Protein AF-A0A2B7WKV8-F1 (afdb_monomer)

Solvent-accessible surface area (ba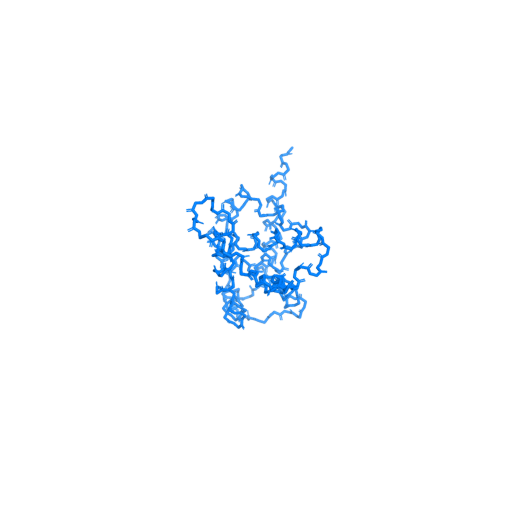ckbone atoms only — not comparable to full-atom values): 9496 Å² total; per-residue (Å²): 132,61,72,68,58,60,44,43,53,53,46,50,56,41,45,56,56,51,53,71,72,32,46,70,88,46,58,82,72,54,70,70,45,52,49,39,35,48,61,48,48,58,53,63,68,57,47,70,72,64,45,65,76,43,57,70,68,60,40,55,54,48,50,50,51,42,54,46,50,41,50,38,32,75,76,60,30,62,59,56,34,50,46,43,42,58,51,48,55,78,94,48,40,67,70,54,53,34,69,78,40,41,57,51,49,45,54,52,53,75,73,48,89,78,46,55,9,46,56,48,34,37,50,54,53,39,60,79,65,45,42,67,62,50,48,51,51,50,55,50,55,53,52,69,75,68,50,98,76,73,87,68,85,84,74,83,88,71,84,84,81,80,130

pLDDT: mean 82.11, std 16.83, range [32.16, 96.19]

Radius of gyration: 19.15 Å; Cα contacts (8 Å, |Δi|>4): 107; chains: 1; bounding box: 60×40×49 Å

Secondary structure (DSSP, 8-state):
--HHHHHHHHHHHHHHHHHTT--TT--PPPHHHHHHHHHHHHHHT--HHHHHTS-HHHHHHHHHHHHHHHHHHHHH-HHHHHHHHHHS-HHHHHHHT-HHHHHHHHHHHHHSPPPHHHHHHHHHHHHHTTHHHHHHHHHHHHHHHH-TT--------------

Mean predicted aligned error: 9.11 Å

Organism: NCBI:txid1447875

Structure (mmCIF, N/CA/C/O backbone):
data_AF-A0A2B7WKV8-F1
#
_entry.id   AF-A0A2B7WKV8-F1
#
loop_
_atom_site.group_PDB
_atom_site.id
_atom_site.type_symbol
_atom_site.label_atom_id
_atom_site.label_alt_id
_atom_site.label_comp_id
_atom_site.label_asym_id
_atom_site.label_entity_id
_atom_site.label_seq_id
_atom_site.pdbx_PDB_ins_code
_atom_site.Cartn_x
_atom_site.Cartn_y
_atom_site.Cartn_z
_atom_site.occupancy
_atom_site.B_iso_or_equiv
_atom_site.auth_seq_id
_atom_site.auth_comp_id
_atom_site.auth_asym_id
_atom_site.auth_atom_id
_atom_site.pdbx_PDB_model_num
ATOM 1 N N . MET A 1 1 ? -10.921 24.954 -8.092 1.00 50.16 1 MET A N 1
ATOM 2 C CA . MET A 1 1 ? -10.424 24.071 -7.011 1.00 50.16 1 MET A CA 1
ATOM 3 C C . MET A 1 1 ? -9.111 23.448 -7.470 1.00 50.16 1 MET A C 1
ATOM 5 O O . MET A 1 1 ? -8.975 23.159 -8.652 1.00 50.16 1 MET A O 1
ATOM 9 N N . SER A 1 2 ? -8.097 23.370 -6.603 1.00 68.31 2 SER A N 1
ATOM 10 C CA . SER A 1 2 ? -6.782 22.825 -6.983 1.00 68.31 2 SER A CA 1
ATOM 11 C C . SER A 1 2 ? -6.872 21.302 -7.098 1.00 68.31 2 SER A C 1
ATOM 13 O O . SER A 1 2 ? -7.322 20.669 -6.147 1.00 68.31 2 SER A O 1
ATOM 15 N N . LYS A 1 3 ? -6.398 20.711 -8.208 1.00 74.44 3 LYS A N 1
ATOM 16 C CA . LYS A 1 3 ? -6.395 19.248 -8.463 1.00 74.44 3 LYS A CA 1
ATOM 17 C C . LYS A 1 3 ? -5.865 18.414 -7.284 1.00 74.44 3 LYS A C 1
ATOM 19 O O . LYS A 1 3 ? -6.284 17.275 -7.080 1.00 74.44 3 LYS A O 1
ATOM 24 N N . ASN A 1 4 ? -4.958 18.983 -6.488 1.00 78.94 4 ASN A N 1
ATOM 25 C CA . ASN A 1 4 ? -4.374 18.322 -5.319 1.00 78.94 4 ASN A CA 1
ATOM 26 C C . ASN A 1 4 ? -5.351 18.236 -4.137 1.00 78.94 4 ASN A C 1
ATOM 28 O O . ASN A 1 4 ? -5.260 17.305 -3.345 1.00 78.94 4 ASN A O 1
ATOM 32 N N . SER A 1 5 ? -6.279 19.189 -4.015 1.00 85.12 5 SER A N 1
ATOM 33 C CA . SER A 1 5 ? -7.339 19.169 -3.001 1.00 85.12 5 SER A CA 1
ATOM 34 C C . SER A 1 5 ? -8.342 18.058 -3.286 1.00 85.12 5 SER A C 1
ATOM 36 O O . SER A 1 5 ? -8.664 17.285 -2.391 1.00 85.12 5 SER A O 1
ATOM 38 N N . ASP A 1 6 ? -8.764 17.937 -4.546 1.00 90.19 6 ASP A N 1
ATOM 39 C CA . ASP A 1 6 ? -9.724 16.914 -4.972 1.00 90.19 6 ASP A CA 1
ATOM 40 C C . ASP A 1 6 ? -9.113 15.512 -4.844 1.00 90.19 6 ASP A C 1
ATOM 42 O O . ASP A 1 6 ? -9.759 14.572 -4.384 1.00 90.19 6 ASP A O 1
ATOM 46 N N . THR A 1 7 ? -7.825 15.378 -5.187 1.00 91.69 7 THR A N 1
ATOM 47 C CA . THR A 1 7 ? -7.093 14.114 -5.027 1.00 91.69 7 THR A CA 1
ATOM 48 C C . THR A 1 7 ? -6.939 13.741 -3.559 1.00 91.69 7 THR A C 1
ATOM 50 O O . THR A 1 7 ? -7.177 12.584 -3.228 1.00 91.69 7 THR A O 1
ATOM 53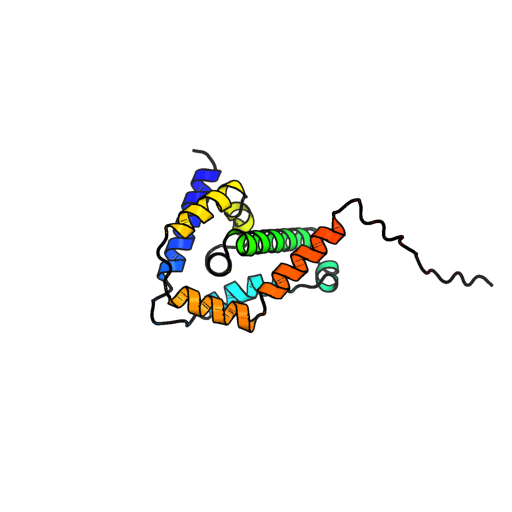 N N . TYR A 1 8 ? -6.579 14.699 -2.694 1.00 93.50 8 TYR A N 1
ATOM 54 C CA . TYR A 1 8 ? -6.473 14.486 -1.248 1.00 93.50 8 TYR A CA 1
ATOM 55 C C . TYR A 1 8 ? -7.805 14.026 -0.645 1.00 93.50 8 TYR A C 1
ATOM 57 O O . TYR A 1 8 ? -7.835 13.012 0.042 1.00 93.50 8 TYR A O 1
ATOM 65 N N . HIS A 1 9 ? -8.905 14.719 -0.954 1.00 94.38 9 HIS A N 1
ATOM 66 C CA . HIS A 1 9 ? -10.231 14.347 -0.459 1.00 94.38 9 HIS A CA 1
ATOM 67 C C . HIS A 1 9 ? -10.596 12.919 -0.867 1.00 94.38 9 HIS A C 1
ATOM 69 O O . HIS A 1 9 ? -10.919 12.088 -0.024 1.00 94.38 9 HIS A O 1
ATOM 75 N N . TRP A 1 10 ? -10.442 12.610 -2.156 1.00 95.31 10 TRP A N 1
ATOM 76 C CA . TRP A 1 10 ? -10.744 11.286 -2.682 1.00 95.31 10 TRP A CA 1
ATOM 77 C C . TRP A 1 10 ? -9.920 10.174 -2.016 1.00 95.31 10 TRP A C 1
ATOM 79 O O . TRP A 1 10 ? -10.476 9.133 -1.666 1.00 95.31 10 TRP A O 1
ATOM 89 N N . VAL A 1 11 ? -8.601 10.352 -1.854 1.00 95.44 11 VAL A N 1
ATOM 90 C CA . VAL A 1 11 ? -7.768 9.302 -1.242 1.00 95.44 11 VAL A CA 1
ATOM 91 C C . VAL A 1 11 ? -8.115 9.128 0.234 1.00 95.44 11 VAL A C 1
ATOM 93 O O . VAL A 1 11 ? -8.228 7.992 0.682 1.00 95.44 11 VAL A O 1
ATOM 96 N N . THR A 1 12 ? -8.374 10.212 0.969 1.00 95.44 12 THR A N 1
ATOM 97 C CA . THR A 1 12 ? -8.830 10.129 2.360 1.00 95.44 12 THR A CA 1
ATOM 98 C C . THR A 1 12 ? -10.140 9.347 2.471 1.00 95.44 12 THR A C 1
ATOM 100 O O . THR A 1 12 ? -10.191 8.381 3.223 1.00 95.44 12 THR A O 1
ATOM 103 N N . GLU A 1 13 ? -11.156 9.647 1.656 1.00 95.31 13 GLU A N 1
ATOM 104 C CA . GLU A 1 13 ? -12.434 8.910 1.664 1.00 95.31 13 GLU A CA 1
ATOM 105 C C . GLU A 1 13 ? -12.280 7.420 1.326 1.00 95.31 13 GLU A C 1
ATOM 107 O O . GLU A 1 13 ? -13.015 6.560 1.821 1.00 95.31 13 GLU A O 1
ATOM 112 N N . VAL A 1 14 ? -11.363 7.089 0.416 1.00 95.12 14 VAL A N 1
ATOM 113 C CA . VAL A 1 14 ? -11.065 5.699 0.052 1.00 95.12 14 VAL A CA 1
ATOM 114 C C . VAL A 1 14 ? -10.401 4.969 1.218 1.00 95.12 14 VAL A C 1
ATOM 116 O O . VAL A 1 14 ? -10.810 3.854 1.544 1.00 95.12 14 VAL A O 1
ATOM 119 N N . LEU A 1 15 ? -9.428 5.598 1.879 1.00 95.12 15 LEU A N 1
ATOM 120 C CA . LEU A 1 15 ? -8.747 5.017 3.033 1.00 95.12 15 LEU A CA 1
ATOM 121 C C . LEU A 1 15 ? -9.686 4.897 4.240 1.00 95.12 15 LEU A C 1
ATOM 123 O O . LEU A 1 15 ? -9.694 3.857 4.886 1.00 95.12 15 LEU A O 1
ATOM 127 N N . GLU A 1 16 ? -10.542 5.885 4.504 1.00 94.75 16 GLU A N 1
ATOM 128 C CA . GLU A 1 16 ? -11.554 5.824 5.570 1.00 94.75 16 GLU A CA 1
ATOM 129 C C . GLU A 1 16 ? -12.530 4.665 5.381 1.00 94.75 16 GLU A C 1
ATOM 131 O O . GLU A 1 16 ? -12.861 3.957 6.333 1.00 94.75 16 GLU A O 1
ATOM 136 N N . ARG A 1 17 ? -12.978 4.434 4.143 1.00 92.75 17 ARG A N 1
ATOM 137 C CA . ARG A 1 17 ? -13.813 3.271 3.829 1.00 92.75 17 ARG A CA 1
ATOM 138 C C . ARG A 1 17 ? -13.065 1.963 4.043 1.00 92.75 17 ARG A C 1
ATOM 140 O O . ARG A 1 17 ? -13.659 1.032 4.570 1.00 92.75 17 ARG A O 1
ATOM 147 N N . ALA A 1 18 ? -11.788 1.902 3.677 1.00 92.25 18 ALA A N 1
ATOM 148 C CA . ALA A 1 18 ? -10.972 0.716 3.901 1.00 92.25 18 ALA A CA 1
ATOM 149 C C . ALA A 1 18 ? -10.747 0.440 5.394 1.00 92.25 18 ALA A C 1
ATOM 151 O O . ALA A 1 18 ? -10.868 -0.705 5.810 1.00 92.25 18 ALA A O 1
ATOM 152 N N . ILE A 1 19 ? -10.510 1.472 6.210 1.00 92.62 19 ILE A N 1
ATOM 153 C CA . ILE A 1 19 ? -10.371 1.351 7.672 1.00 92.62 19 ILE A CA 1
ATOM 154 C C . ILE A 1 19 ? -11.618 0.712 8.288 1.00 92.62 19 ILE A C 1
ATOM 156 O O . ILE A 1 19 ? -11.498 -0.176 9.124 1.00 92.62 19 ILE A O 1
ATOM 160 N N . LYS A 1 20 ? -12.815 1.110 7.836 1.00 90.31 20 LYS A N 1
ATOM 161 C CA . LYS A 1 20 ? -14.095 0.564 8.322 1.00 90.31 20 LYS A CA 1
ATOM 162 C C . LYS A 1 20 ? -14.296 -0.926 8.028 1.00 90.31 20 LYS A C 1
ATOM 164 O O . LYS A 1 20 ? -15.202 -1.519 8.599 1.00 90.31 20 LYS A O 1
ATOM 169 N N . LEU A 1 21 ? -13.491 -1.527 7.149 1.00 87.94 21 LEU A N 1
ATOM 170 C CA . LEU A 1 21 ? -13.525 -2.971 6.897 1.00 87.94 21 LEU A CA 1
ATOM 171 C C . LEU A 1 21 ? -12.819 -3.771 7.999 1.00 87.94 21 LEU A C 1
ATOM 173 O O . LEU A 1 21 ? -13.003 -4.981 8.078 1.00 87.94 21 LEU A O 1
ATOM 177 N N . PHE A 1 22 ? -12.019 -3.113 8.841 1.00 88.44 22 PHE A N 1
ATOM 178 C CA . PHE A 1 22 ? -11.306 -3.753 9.936 1.00 88.44 22 PHE A CA 1
ATOM 179 C C . PHE A 1 22 ? -12.078 -3.556 11.237 1.00 88.44 22 PHE A C 1
ATOM 181 O O . PHE A 1 22 ? -12.143 -2.456 11.787 1.00 88.44 22 PHE A O 1
ATOM 188 N N . ASN A 1 23 ? -12.632 -4.649 11.751 1.00 81.19 23 ASN A N 1
ATOM 189 C CA . ASN A 1 23 ? -13.178 -4.689 13.102 1.00 81.19 23 ASN A CA 1
ATOM 190 C C . ASN A 1 23 ? -12.045 -4.912 14.113 1.00 81.19 23 ASN A C 1
ATOM 192 O O . ASN A 1 23 ? -10.975 -5.403 13.765 1.00 81.19 23 ASN A O 1
ATOM 196 N N . ASN A 1 24 ? -12.269 -4.582 15.386 1.00 77.00 24 ASN A N 1
ATOM 197 C CA . ASN A 1 24 ? -11.242 -4.770 16.420 1.00 77.00 24 ASN A CA 1
ATOM 198 C C . ASN A 1 24 ? -10.922 -6.245 16.715 1.00 77.00 24 ASN A C 1
ATOM 200 O O . ASN A 1 24 ? -9.857 -6.518 17.267 1.00 77.00 24 ASN A O 1
ATOM 204 N N . ASP A 1 25 ? -11.804 -7.163 16.311 1.00 72.75 25 ASP A N 1
ATOM 205 C CA . ASP A 1 25 ? -11.778 -8.566 16.736 1.00 72.75 25 ASP A CA 1
ATOM 206 C C . ASP A 1 25 ? -11.438 -9.556 15.611 1.00 72.75 25 ASP A C 1
ATOM 208 O O . ASP A 1 25 ? -11.303 -10.748 15.872 1.00 72.75 25 ASP A O 1
ATOM 212 N N . SER A 1 26 ? -11.293 -9.096 14.362 1.00 72.50 26 SER A N 1
ATOM 213 C CA . SER A 1 26 ? -10.972 -9.967 13.224 1.00 72.50 26 SER A CA 1
ATOM 214 C C . SER A 1 26 ? -9.776 -9.454 12.436 1.00 72.50 26 SER A C 1
ATOM 216 O O . SER A 1 26 ? -9.626 -8.255 12.192 1.00 72.50 26 SER A O 1
ATOM 218 N N . SER A 1 27 ? -8.931 -10.397 12.032 1.00 70.00 27 SER A N 1
ATOM 219 C CA . SER A 1 27 ? -7.769 -10.193 11.171 1.00 70.00 27 SER A CA 1
ATOM 220 C C . SER A 1 27 ? -7.933 -10.857 9.800 1.00 70.00 27 SER A C 1
ATOM 222 O O . SER A 1 27 ? -6.977 -10.923 9.027 1.00 70.00 27 SER A O 1
ATOM 224 N N . GLU A 1 28 ? -9.123 -11.372 9.485 1.00 82.12 28 GLU A N 1
ATOM 225 C CA . GLU A 1 28 ? -9.342 -12.097 8.237 1.00 82.12 28 GLU A CA 1
ATOM 226 C C . GLU A 1 28 ? -9.631 -11.134 7.089 1.00 82.12 28 GLU A C 1
ATOM 228 O O . GLU A 1 28 ? -10.633 -10.418 7.068 1.00 82.12 28 GLU A O 1
ATOM 233 N N . LEU A 1 29 ? -8.728 -11.130 6.111 1.00 86.00 29 LEU A N 1
ATOM 234 C CA . LEU A 1 29 ? -8.942 -10.460 4.840 1.00 86.00 29 LEU A CA 1
ATOM 235 C C . LEU A 1 29 ? -9.767 -11.340 3.906 1.00 86.00 29 LEU A C 1
ATOM 237 O O . LEU A 1 29 ? -9.568 -12.550 3.813 1.00 86.00 29 LEU A O 1
ATOM 241 N N . LEU A 1 30 ? -10.634 -10.697 3.133 1.00 88.75 30 LEU A N 1
ATOM 242 C CA . LEU A 1 30 ? -11.342 -11.338 2.034 1.00 88.75 30 LEU A CA 1
ATOM 243 C C . LEU A 1 30 ? -10.356 -11.691 0.911 1.00 88.75 30 LEU A C 1
ATOM 245 O O . LEU A 1 30 ? -9.342 -11.016 0.718 1.00 88.75 30 LEU A O 1
ATOM 249 N N . SER A 1 31 ? -10.672 -12.718 0.120 1.00 90.00 31 SER A N 1
ATOM 250 C CA . SER A 1 31 ? -9.799 -13.200 -0.964 1.00 90.00 31 SER A CA 1
ATOM 251 C C . SER A 1 31 ? -9.371 -12.085 -1.920 1.00 90.00 31 SER A C 1
ATOM 253 O O . SER A 1 31 ? -8.185 -11.923 -2.180 1.00 90.00 31 SER A O 1
ATOM 255 N N . PHE A 1 32 ? -10.303 -11.227 -2.346 1.00 89.81 32 PHE A N 1
ATOM 256 C CA . PHE A 1 32 ? -9.983 -10.109 -3.238 1.00 89.81 32 PHE A CA 1
ATOM 257 C C . PHE A 1 32 ? -9.026 -9.079 -2.610 1.00 89.81 32 PHE A C 1
ATOM 259 O O . PHE A 1 32 ? -8.299 -8.400 -3.332 1.00 89.81 32 PHE A O 1
ATOM 266 N N . GLN A 1 33 ? -9.020 -8.934 -1.279 1.00 91.62 33 GLN A N 1
ATOM 267 C CA . GLN A 1 33 ? -8.099 -8.042 -0.567 1.00 91.62 33 GLN A CA 1
ATOM 268 C C . GLN A 1 33 ? -6.698 -8.653 -0.526 1.00 91.62 33 GLN A C 1
ATOM 270 O O . GLN A 1 33 ? -5.711 -7.960 -0.773 1.00 91.62 33 GLN A O 1
ATOM 275 N N . ILE A 1 34 ? -6.616 -9.963 -0.283 1.00 92.12 34 ILE A N 1
ATOM 276 C CA . ILE A 1 34 ? -5.365 -10.723 -0.368 1.00 92.12 34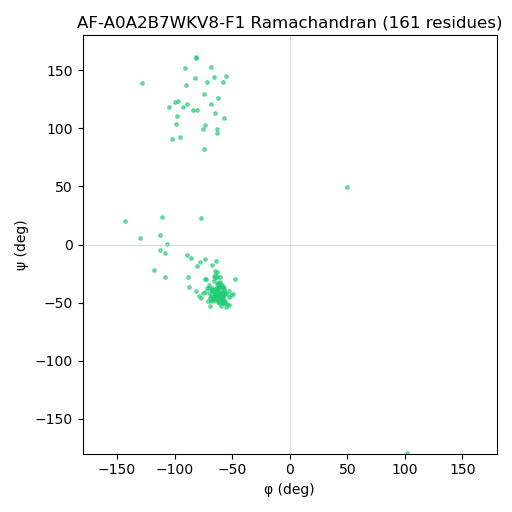 ILE A CA 1
ATOM 277 C C . ILE A 1 34 ? -4.797 -10.638 -1.787 1.00 92.12 34 ILE A C 1
ATOM 279 O O . ILE A 1 34 ? -3.611 -10.353 -1.957 1.00 92.12 34 ILE A O 1
ATOM 283 N N . ASP A 1 35 ? -5.640 -10.813 -2.804 1.00 93.38 35 ASP A N 1
ATOM 284 C CA . ASP A 1 35 ? -5.242 -10.697 -4.203 1.00 93.38 35 ASP A CA 1
ATOM 285 C C . ASP A 1 35 ? -4.747 -9.288 -4.516 1.00 93.38 35 ASP A C 1
ATOM 287 O O . ASP A 1 35 ? -3.669 -9.141 -5.087 1.00 93.38 35 ASP A O 1
ATOM 291 N N . ALA A 1 36 ? -5.472 -8.248 -4.089 1.00 92.81 36 ALA A N 1
ATOM 292 C CA . ALA A 1 36 ? -5.058 -6.859 -4.268 1.00 92.81 36 ALA A CA 1
ATOM 293 C C . ALA A 1 36 ? -3.672 -6.599 -3.659 1.00 92.81 36 ALA A C 1
ATOM 295 O O . ALA A 1 36 ? -2.790 -6.080 -4.352 1.00 92.81 36 ALA A O 1
ATOM 296 N N . PHE A 1 37 ? -3.452 -7.035 -2.415 1.00 94.38 37 PHE A N 1
ATOM 297 C CA . PHE A 1 37 ? -2.162 -6.938 -1.736 1.00 94.38 37 PHE A CA 1
ATOM 298 C C . PHE A 1 37 ? -1.056 -7.691 -2.486 1.00 94.38 37 PHE A C 1
ATOM 300 O O . PHE A 1 37 ? -0.023 -7.102 -2.816 1.00 94.38 37 PHE A O 1
ATOM 307 N N . ASN A 1 38 ? -1.274 -8.972 -2.806 1.00 93.88 38 ASN A N 1
ATOM 308 C CA . ASN A 1 38 ? -0.298 -9.803 -3.518 1.00 93.88 38 ASN A CA 1
ATOM 309 C C . ASN A 1 38 ? 0.078 -9.182 -4.862 1.00 93.88 38 ASN A C 1
ATOM 311 O O . ASN A 1 38 ? 1.240 -9.165 -5.253 1.00 93.88 38 ASN A O 1
ATOM 315 N N . SER A 1 39 ? -0.893 -8.564 -5.525 1.00 92.88 39 SER A N 1
ATOM 316 C CA . SER A 1 39 ? -0.685 -7.882 -6.788 1.00 92.88 39 SER A CA 1
ATOM 317 C C . SER A 1 39 ? 0.363 -6.755 -6.686 1.00 92.88 39 SER A C 1
ATOM 319 O O . SER A 1 39 ? 1.109 -6.530 -7.639 1.00 92.88 39 SER A O 1
ATOM 321 N N . TYR A 1 40 ? 0.428 -6.044 -5.555 1.00 93.75 40 TYR A N 1
ATOM 322 C CA . TYR A 1 40 ? 1.446 -5.028 -5.277 1.00 93.75 40 TYR A CA 1
ATOM 323 C C . TYR A 1 40 ? 2.753 -5.649 -4.788 1.00 93.75 40 TYR A C 1
ATOM 325 O O . TYR A 1 40 ? 3.828 -5.237 -5.225 1.00 93.75 40 TYR A O 1
ATOM 333 N N . TYR A 1 41 ? 2.660 -6.668 -3.937 1.00 92.69 41 TYR A N 1
ATOM 334 C CA . TYR A 1 41 ? 3.808 -7.437 -3.469 1.00 92.69 41 TYR A CA 1
ATOM 335 C C . TYR A 1 41 ? 4.633 -8.019 -4.627 1.00 92.69 41 TYR A C 1
ATOM 337 O O . TYR A 1 41 ? 5.855 -7.893 -4.640 1.00 92.69 41 TYR A O 1
ATOM 345 N N . ASP A 1 42 ? 3.976 -8.559 -5.652 1.00 91.69 42 ASP A N 1
ATOM 346 C CA . ASP A 1 42 ? 4.628 -9.107 -6.843 1.00 91.69 42 ASP A CA 1
ATOM 347 C C . ASP A 1 42 ? 5.366 -8.043 -7.666 1.00 91.69 42 ASP A C 1
ATOM 349 O O . ASP A 1 42 ? 6.245 -8.366 -8.460 1.00 91.69 42 ASP A O 1
ATOM 353 N N . ILE A 1 43 ? 4.992 -6.765 -7.539 1.00 90.19 43 ILE A N 1
ATOM 354 C CA . ILE A 1 43 ? 5.749 -5.652 -8.127 1.00 90.19 43 ILE A CA 1
ATOM 355 C C . ILE A 1 43 ? 6.989 -5.375 -7.273 1.00 90.19 43 ILE A C 1
ATOM 357 O O . ILE A 1 43 ? 8.075 -5.275 -7.830 1.00 90.19 43 ILE A O 1
ATOM 361 N N . LEU A 1 44 ? 6.841 -5.316 -5.947 1.00 87.94 44 LEU A N 1
ATOM 362 C CA . LEU A 1 44 ? 7.949 -5.050 -5.021 1.00 87.94 44 LEU A CA 1
ATOM 363 C C . LEU A 1 44 ? 9.034 -6.133 -5.042 1.00 87.94 44 LEU A C 1
ATOM 365 O O . LEU A 1 44 ? 10.204 -5.822 -4.852 1.00 87.94 44 LEU A O 1
ATOM 369 N N . ARG A 1 45 ? 8.655 -7.395 -5.261 1.00 88.44 45 ARG A N 1
ATOM 370 C CA . ARG A 1 45 ? 9.586 -8.531 -5.310 1.00 88.44 45 ARG A CA 1
ATOM 371 C C . ARG A 1 45 ? 10.217 -8.739 -6.693 1.00 88.44 45 ARG A C 1
ATOM 373 O O . ARG A 1 45 ? 11.121 -9.560 -6.822 1.00 88.44 45 ARG A O 1
ATOM 380 N N . GLU A 1 46 ? 9.729 -8.072 -7.739 1.00 84.12 46 GLU A N 1
ATOM 381 C CA . GLU A 1 46 ? 10.218 -8.337 -9.093 1.00 84.12 46 GLU A CA 1
ATOM 382 C C . GLU A 1 46 ? 11.712 -8.001 -9.212 1.00 84.12 46 GLU A C 1
ATOM 384 O O . GLU A 1 46 ? 12.138 -6.895 -8.888 1.00 84.12 46 GLU A O 1
ATOM 389 N N . ASP A 1 47 ? 12.505 -8.969 -9.676 1.00 78.81 47 ASP A N 1
ATOM 390 C CA . ASP A 1 47 ? 13.948 -8.812 -9.830 1.00 78.81 47 ASP A CA 1
ATOM 391 C C . ASP A 1 47 ? 14.314 -8.071 -11.127 1.00 78.81 47 ASP A C 1
ATOM 393 O O . ASP A 1 47 ? 13.539 -7.982 -12.089 1.00 78.81 47 ASP A O 1
ATOM 397 N N . GLU A 1 48 ? 15.536 -7.536 -11.176 1.00 75.25 48 GLU A N 1
ATOM 398 C CA . GLU A 1 48 ? 16.029 -6.782 -12.335 1.00 75.25 48 GLU A CA 1
ATOM 399 C C . GLU A 1 48 ? 16.014 -7.618 -13.622 1.00 75.25 48 GLU A C 1
ATOM 401 O O . GLU A 1 48 ? 15.700 -7.104 -14.698 1.00 75.25 48 GLU A O 1
ATOM 406 N N . MET A 1 49 ? 16.276 -8.925 -13.516 1.00 76.25 49 MET A N 1
ATOM 407 C CA . MET A 1 49 ? 16.254 -9.846 -14.654 1.00 76.25 49 MET A CA 1
ATOM 408 C C . MET A 1 49 ? 14.847 -10.011 -15.243 1.00 76.25 49 MET A C 1
ATOM 410 O O . MET A 1 49 ? 14.690 -10.033 -16.468 1.00 76.25 49 MET A O 1
ATOM 414 N N . SER A 1 50 ? 13.809 -10.102 -14.409 1.00 79.44 50 SER A N 1
ATOM 415 C CA . SER A 1 50 ? 12.417 -10.162 -14.870 1.00 79.44 50 SER A CA 1
ATOM 416 C C . SER A 1 50 ? 11.950 -8.815 -15.415 1.00 79.44 50 SER A C 1
ATOM 418 O O . SER A 1 50 ? 11.264 -8.768 -16.439 1.00 79.44 50 SER A O 1
ATOM 420 N N . LEU A 1 51 ? 12.379 -7.706 -14.803 1.00 76.00 51 LEU A N 1
ATOM 421 C CA . LEU A 1 51 ? 12.109 -6.351 -15.292 1.00 76.00 51 LEU A CA 1
ATOM 422 C C . LEU A 1 51 ? 12.756 -6.082 -16.659 1.00 76.00 51 LEU A C 1
ATOM 424 O O . LEU A 1 51 ? 12.147 -5.421 -17.510 1.00 76.00 51 LEU A O 1
ATOM 428 N N . ALA A 1 52 ? 13.961 -6.608 -16.899 1.00 78.19 52 ALA A N 1
ATOM 429 C CA . ALA A 1 52 ? 14.694 -6.453 -18.154 1.00 78.19 52 ALA A CA 1
ATOM 430 C C . ALA A 1 52 ? 13.945 -7.054 -19.354 1.00 78.19 52 ALA A C 1
ATOM 432 O O . ALA A 1 52 ? 13.986 -6.489 -20.448 1.00 78.19 52 ALA A O 1
ATOM 433 N N . LYS A 1 53 ? 13.191 -8.138 -19.132 1.00 84.75 53 LYS A N 1
ATOM 434 C CA . LYS A 1 53 ? 12.371 -8.812 -20.153 1.00 84.75 53 LYS A CA 1
ATOM 435 C C . LYS A 1 53 ? 11.104 -8.033 -20.525 1.00 84.75 53 LYS A C 1
ATOM 437 O O . LYS A 1 53 ? 10.449 -8.361 -21.511 1.00 84.75 53 LYS A O 1
ATOM 442 N N . ARG A 1 54 ? 10.728 -7.009 -19.747 1.00 81.38 54 ARG A N 1
ATOM 443 C CA . ARG A 1 54 ? 9.506 -6.225 -19.978 1.00 81.38 54 ARG A CA 1
ATOM 444 C C . ARG A 1 54 ? 9.744 -5.008 -20.877 1.00 81.38 54 ARG A C 1
ATOM 446 O O . ARG A 1 54 ? 10.821 -4.402 -20.819 1.00 81.38 54 ARG A O 1
ATOM 453 N N . PRO A 1 55 ? 8.704 -4.562 -21.613 1.00 89.50 55 PRO A N 1
ATOM 454 C CA . PRO A 1 55 ? 8.733 -3.296 -22.337 1.00 89.50 55 PRO A CA 1
ATOM 455 C C . PRO A 1 55 ? 9.057 -2.112 -21.420 1.00 89.50 55 PRO A C 1
ATOM 457 O O . PRO A 1 55 ? 8.591 -2.052 -20.278 1.00 89.50 55 PRO A O 1
ATOM 460 N N . LYS A 1 56 ? 9.789 -1.123 -21.950 1.00 83.69 56 LYS A N 1
ATOM 461 C CA . LYS A 1 56 ? 10.243 0.072 -21.212 1.00 83.69 56 LYS A CA 1
ATOM 462 C C . LYS A 1 56 ? 9.113 0.784 -20.461 1.00 83.69 56 LYS A C 1
ATOM 46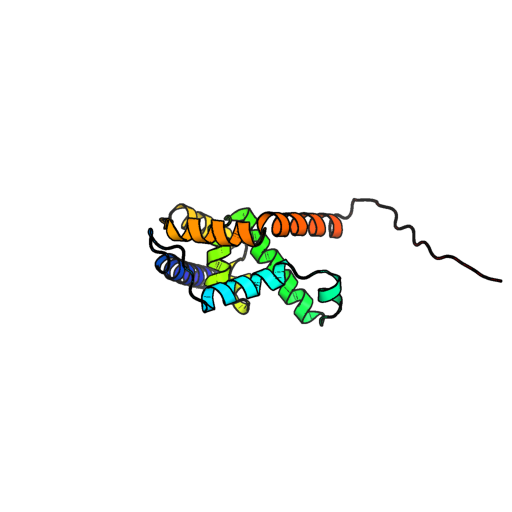4 O O . LYS A 1 56 ? 9.284 1.149 -19.303 1.00 83.69 56 LYS A O 1
ATOM 469 N N . GLN A 1 57 ? 7.948 0.942 -21.091 1.00 85.31 57 GLN A N 1
ATOM 470 C CA . GLN A 1 57 ? 6.790 1.579 -20.458 1.00 85.31 57 GLN A CA 1
ATOM 471 C C . GLN A 1 57 ? 6.343 0.827 -19.197 1.00 85.31 57 GLN A C 1
ATOM 473 O O . GLN A 1 57 ? 6.198 1.432 -18.138 1.00 85.31 57 GLN A O 1
ATOM 478 N N . ARG A 1 58 ? 6.181 -0.499 -19.292 1.00 85.12 58 ARG A N 1
ATOM 479 C CA . ARG A 1 58 ? 5.769 -1.338 -18.157 1.00 85.12 58 ARG A CA 1
ATOM 480 C C . ARG A 1 58 ? 6.799 -1.315 -17.036 1.00 85.12 58 ARG A C 1
ATOM 482 O O . ARG A 1 58 ? 6.413 -1.259 -15.874 1.00 85.12 58 ARG A O 1
ATOM 489 N N . ARG A 1 59 ? 8.090 -1.313 -17.377 1.00 85.31 59 ARG A N 1
ATOM 490 C CA . ARG A 1 59 ? 9.177 -1.174 -16.400 1.00 85.31 59 ARG A CA 1
ATOM 491 C C . ARG A 1 59 ? 9.054 0.136 -15.624 1.00 85.31 59 ARG A C 1
ATOM 493 O O . ARG A 1 59 ? 9.012 0.106 -14.403 1.00 85.31 59 ARG A O 1
ATOM 500 N N . ASN A 1 60 ? 8.889 1.259 -16.325 1.00 84.75 60 ASN A N 1
ATOM 501 C CA . ASN A 1 60 ? 8.737 2.577 -15.703 1.00 84.75 60 ASN A CA 1
ATOM 502 C C . ASN A 1 60 ? 7.478 2.683 -14.827 1.00 84.75 60 ASN A C 1
ATOM 504 O O . ASN A 1 60 ? 7.508 3.321 -13.779 1.00 84.75 60 ASN A O 1
ATOM 508 N N . GLU A 1 61 ? 6.362 2.085 -15.249 1.00 86.38 61 GLU A N 1
ATOM 509 C CA . GLU A 1 61 ? 5.131 2.046 -14.450 1.00 86.38 61 GLU A CA 1
ATOM 510 C C . GLU A 1 61 ? 5.347 1.298 -13.130 1.00 86.38 61 GLU A C 1
ATOM 512 O O . GLU A 1 61 ? 5.008 1.823 -12.071 1.00 86.38 61 GLU A O 1
ATOM 517 N N . ARG A 1 62 ? 5.940 0.099 -13.183 1.00 88.94 62 ARG A N 1
ATOM 518 C CA . ARG A 1 62 ? 6.213 -0.720 -11.991 1.00 88.94 62 ARG A CA 1
ATOM 519 C C . ARG A 1 62 ? 7.217 -0.060 -11.062 1.00 88.94 62 ARG A C 1
ATOM 521 O O . ARG A 1 62 ? 6.978 -0.004 -9.865 1.00 88.94 62 ARG A O 1
ATOM 528 N N . GLN A 1 63 ? 8.260 0.518 -11.642 1.00 86.44 63 GLN A N 1
ATOM 529 C CA . GLN A 1 63 ? 9.262 1.301 -10.939 1.00 86.44 63 GLN A CA 1
ATOM 530 C C . GLN A 1 63 ? 8.622 2.409 -10.090 1.00 86.44 63 GLN A C 1
ATOM 532 O O . GLN A 1 63 ? 8.811 2.465 -8.880 1.00 86.44 63 GLN A O 1
ATOM 537 N N . ARG A 1 64 ? 7.748 3.222 -10.697 1.00 87.88 64 ARG A N 1
ATOM 538 C CA . ARG A 1 64 ? 7.027 4.287 -9.980 1.00 87.88 64 ARG A CA 1
ATOM 539 C C . ARG A 1 64 ? 6.129 3.757 -8.864 1.00 87.88 64 ARG A C 1
ATOM 541 O O . ARG A 1 64 ? 5.9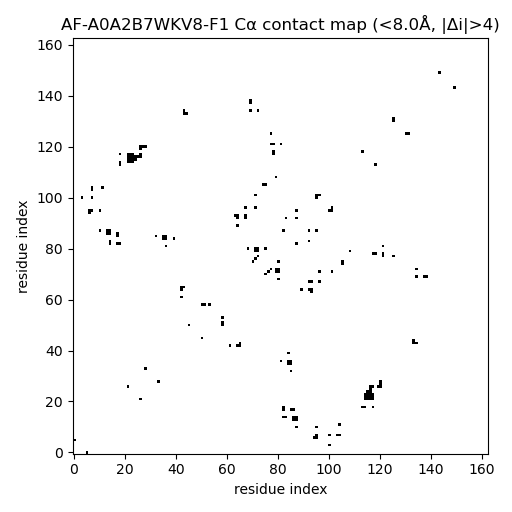93 4.412 -7.834 1.00 87.88 64 ARG A O 1
ATOM 548 N N . VAL A 1 65 ? 5.502 2.599 -9.071 1.00 91.38 65 VAL A N 1
ATOM 549 C CA . VAL A 1 65 ? 4.693 1.941 -8.036 1.00 91.38 65 VAL A CA 1
ATOM 550 C C . VAL A 1 65 ? 5.572 1.517 -6.861 1.00 91.38 65 VAL A C 1
ATOM 552 O O . VAL A 1 65 ? 5.208 1.800 -5.723 1.00 91.38 65 VAL A O 1
ATOM 555 N N . CYS A 1 66 ? 6.728 0.901 -7.114 1.00 90.44 66 CYS A N 1
ATOM 556 C CA . CYS A 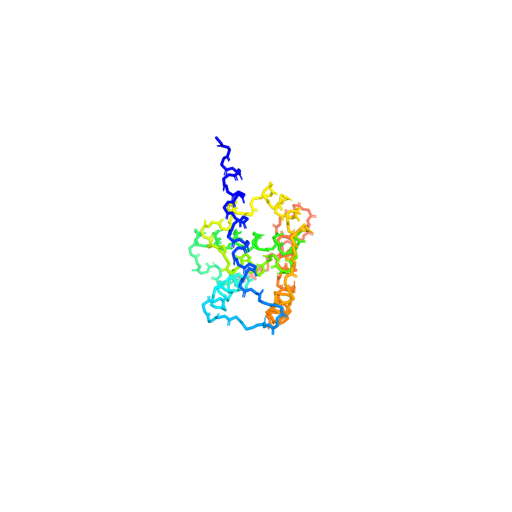1 66 ? 7.671 0.509 -6.068 1.00 90.44 66 CYS A CA 1
ATOM 557 C C . CYS A 1 66 ? 8.219 1.717 -5.297 1.00 90.44 66 CYS A C 1
ATOM 559 O O . CYS A 1 66 ? 8.212 1.692 -4.066 1.00 90.44 66 CYS A O 1
ATOM 561 N N . ASP A 1 67 ? 8.607 2.789 -5.994 1.00 88.69 67 ASP A N 1
ATOM 562 C CA . ASP A 1 67 ? 9.061 4.043 -5.372 1.00 88.69 67 ASP A CA 1
ATOM 563 C C . ASP A 1 67 ? 7.980 4.617 -4.454 1.00 88.69 67 ASP A C 1
ATOM 565 O O . ASP A 1 67 ? 8.218 4.909 -3.285 1.00 88.69 67 ASP A O 1
ATOM 569 N N . THR A 1 68 ? 6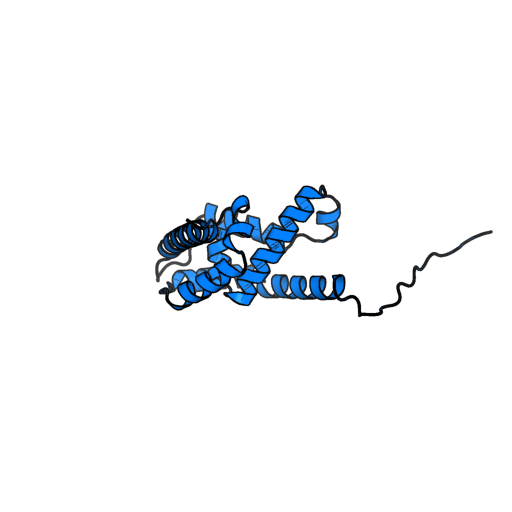.753 4.684 -4.966 1.00 92.12 68 THR A N 1
ATOM 570 C CA . THR A 1 68 ? 5.604 5.208 -4.230 1.00 92.12 68 THR A CA 1
ATOM 571 C C . THR A 1 68 ? 5.282 4.382 -2.985 1.00 92.12 68 THR A C 1
ATOM 573 O O . THR A 1 68 ? 5.050 4.932 -1.910 1.00 92.12 68 THR A O 1
ATOM 576 N N . LEU A 1 69 ? 5.249 3.057 -3.113 1.00 92.88 69 LEU A N 1
ATOM 577 C CA . LEU A 1 69 ? 4.970 2.161 -1.996 1.00 92.88 69 LEU A CA 1
ATOM 578 C C . LEU A 1 69 ? 6.069 2.213 -0.931 1.00 92.88 69 LEU A C 1
ATOM 580 O O . LEU A 1 69 ? 5.761 2.232 0.260 1.00 92.88 69 LEU A O 1
ATOM 584 N N . THR A 1 70 ? 7.328 2.292 -1.362 1.00 91.62 70 THR A N 1
ATOM 585 C CA . THR A 1 70 ? 8.487 2.498 -0.483 1.00 91.62 70 THR A CA 1
ATOM 586 C C . THR A 1 70 ? 8.339 3.807 0.285 1.00 91.62 70 THR A C 1
ATOM 588 O O . THR A 1 70 ? 8.472 3.819 1.508 1.00 91.62 70 THR A O 1
ATOM 591 N N . ASP A 1 71 ? 7.988 4.898 -0.399 1.00 90.44 71 ASP A N 1
ATOM 592 C CA . ASP A 1 71 ? 7.771 6.198 0.233 1.00 90.44 71 ASP A CA 1
ATOM 593 C C . ASP A 1 71 ? 6.622 6.167 1.245 1.00 90.44 71 ASP A C 1
ATOM 595 O O . ASP A 1 71 ? 6.762 6.719 2.338 1.00 90.44 71 ASP A O 1
ATOM 599 N N . ILE A 1 72 ? 5.502 5.512 0.931 1.00 93.75 72 ILE A N 1
ATOM 600 C CA . ILE A 1 72 ? 4.389 5.351 1.878 1.00 93.75 72 ILE A CA 1
ATOM 601 C C . ILE A 1 72 ? 4.858 4.570 3.109 1.00 93.75 72 ILE A C 1
ATOM 603 O O . ILE A 1 72 ? 4.671 5.040 4.232 1.00 93.75 72 ILE A O 1
ATOM 607 N N . PHE A 1 73 ? 5.508 3.421 2.913 1.00 93.38 73 PHE A N 1
ATOM 608 C CA . PHE A 1 73 ? 5.967 2.574 4.014 1.00 93.38 73 PHE A CA 1
ATOM 609 C C . PHE A 1 73 ? 6.948 3.318 4.926 1.00 93.38 73 PHE A C 1
ATOM 611 O O . PHE A 1 73 ? 6.770 3.345 6.140 1.00 93.38 73 PHE A O 1
ATOM 618 N N . VAL A 1 74 ? 7.948 3.991 4.351 1.00 89.19 74 VAL A N 1
ATOM 619 C CA . VAL A 1 74 ? 8.987 4.698 5.113 1.00 89.19 74 VAL A CA 1
ATOM 620 C C . VAL A 1 74 ? 8.436 5.935 5.825 1.00 89.19 74 VAL A C 1
ATOM 622 O O . VAL A 1 74 ? 8.803 6.207 6.967 1.00 89.19 74 VAL A O 1
ATOM 625 N N . ASN A 1 75 ? 7.571 6.716 5.172 1.00 89.06 75 ASN A N 1
ATOM 626 C CA . ASN A 1 75 ? 7.122 7.996 5.727 1.00 89.06 75 ASN A CA 1
ATOM 627 C C . ASN A 1 75 ? 5.882 7.877 6.624 1.00 89.06 75 ASN A C 1
ATOM 629 O O . ASN A 1 75 ? 5.686 8.718 7.511 1.00 89.06 75 ASN A O 1
ATOM 633 N N . MET A 1 76 ? 5.031 6.879 6.381 1.00 91.62 76 MET A N 1
ATOM 634 C CA . MET A 1 76 ? 3.744 6.714 7.062 1.00 91.62 76 MET A CA 1
ATOM 635 C C . MET A 1 76 ? 3.639 5.417 7.872 1.00 91.62 76 MET A C 1
ATOM 637 O O . MET A 1 76 ? 2.854 5.382 8.816 1.00 91.62 76 MET A O 1
ATOM 641 N N . GLY A 1 77 ? 4.440 4.397 7.559 1.00 91.94 77 GLY A N 1
ATOM 642 C CA . GLY A 1 77 ? 4.462 3.113 8.257 1.00 91.94 77 GLY A CA 1
ATOM 643 C C . GLY A 1 77 ? 3.722 1.993 7.522 1.00 91.94 77 GLY A C 1
ATOM 644 O O . GLY A 1 77 ? 3.165 2.174 6.435 1.00 91.94 77 GLY A O 1
ATOM 645 N N . ALA A 1 78 ? 3.717 0.815 8.146 1.00 93.88 78 ALA A N 1
ATOM 646 C CA . ALA A 1 78 ? 3.187 -0.412 7.558 1.00 93.88 78 ALA A CA 1
ATOM 647 C C . ALA A 1 78 ? 1.653 -0.414 7.420 1.00 93.88 78 ALA A C 1
ATOM 649 O O . ALA A 1 78 ? 1.128 -0.929 6.434 1.00 93.88 78 ALA A O 1
ATOM 650 N N . GLU A 1 79 ? 0.921 0.200 8.354 1.00 94.56 79 GLU A N 1
ATOM 651 C CA . GLU A 1 79 ? -0.548 0.213 8.298 1.00 94.56 79 GLU A CA 1
ATOM 652 C C . GLU A 1 79 ? -1.083 1.055 7.129 1.00 94.56 79 GLU A C 1
ATOM 654 O O . GLU A 1 79 ? -1.861 0.522 6.331 1.00 94.56 79 GLU A O 1
ATOM 659 N N . PRO A 1 80 ? -0.622 2.307 6.909 1.00 94.50 80 PRO A N 1
ATOM 660 C CA . PRO A 1 80 ? -0.974 3.043 5.699 1.00 94.50 80 PRO A CA 1
ATOM 661 C C . PRO A 1 80 ? -0.531 2.324 4.431 1.00 94.50 80 PRO A C 1
ATOM 663 O O . PRO A 1 80 ? -1.286 2.287 3.467 1.00 94.50 80 PRO A O 1
ATOM 666 N N . PHE A 1 81 ? 0.657 1.714 4.428 1.00 95.19 81 PHE A N 1
ATOM 667 C CA . PHE A 1 81 ? 1.118 0.920 3.291 1.00 95.19 81 PHE A CA 1
ATOM 668 C C . PHE A 1 81 ? 0.106 -0.173 2.919 1.00 95.19 81 PHE A C 1
ATOM 670 O O . PHE A 1 81 ? -0.331 -0.223 1.768 1.00 95.19 81 PHE A O 1
ATOM 677 N N . VAL A 1 82 ? -0.338 -0.986 3.883 1.00 94.88 82 VAL A N 1
ATOM 678 C CA . VAL A 1 82 ? -1.347 -2.024 3.628 1.00 94.88 82 VAL A CA 1
ATOM 679 C C . VAL A 1 82 ? -2.650 -1.395 3.138 1.00 94.88 82 VAL A C 1
ATOM 681 O O . VAL A 1 82 ? -3.149 -1.798 2.089 1.00 94.88 82 VAL A O 1
ATOM 684 N N . LEU A 1 83 ? -3.166 -0.353 3.795 1.00 95.25 83 LEU A N 1
ATOM 685 C CA . LEU A 1 83 ? -4.398 0.313 3.353 1.00 95.25 83 LEU A CA 1
ATOM 686 C C . LEU A 1 83 ? -4.318 0.813 1.904 1.00 95.25 83 LEU A C 1
ATOM 688 O O . LEU A 1 83 ? -5.266 0.636 1.139 1.00 95.25 83 LEU A O 1
ATOM 692 N N . PHE A 1 84 ? -3.183 1.380 1.494 1.00 96.19 84 PHE A N 1
ATOM 693 C CA . PHE A 1 84 ? -2.966 1.803 0.113 1.00 96.19 84 PHE A CA 1
ATOM 694 C C . PHE A 1 84 ? -3.005 0.624 -0.864 1.00 96.19 84 PHE A C 1
ATOM 696 O O . PHE A 1 84 ? -3.655 0.728 -1.905 1.00 96.19 84 PHE A O 1
ATOM 703 N N . THR A 1 85 ? -2.374 -0.506 -0.532 1.00 95.38 85 THR A N 1
ATOM 704 C CA . THR A 1 85 ? -2.405 -1.701 -1.397 1.00 95.38 85 THR A CA 1
ATOM 705 C C . THR A 1 85 ? -3.801 -2.315 -1.533 1.00 95.38 85 THR A C 1
ATOM 707 O O . THR A 1 85 ? -4.109 -2.911 -2.562 1.00 95.38 85 THR A O 1
ATOM 710 N N . LEU A 1 86 ? -4.657 -2.145 -0.523 1.00 94.31 86 LEU A N 1
ATOM 711 C CA . LEU A 1 86 ? -6.011 -2.695 -0.513 1.00 94.31 86 LEU A CA 1
ATOM 712 C C . LEU A 1 86 ? -7.037 -1.772 -1.175 1.00 94.31 86 LEU A C 1
ATOM 714 O O . LEU A 1 86 ? -7.971 -2.246 -1.817 1.00 94.31 86 LEU A O 1
ATOM 718 N N . ALA A 1 87 ? -6.887 -0.460 -0.999 1.00 94.06 87 ALA A N 1
ATOM 719 C CA . ALA A 1 87 ? -7.938 0.503 -1.311 1.00 94.06 87 ALA A CA 1
ATOM 720 C C . ALA A 1 87 ? -7.647 1.352 -2.553 1.00 94.06 87 ALA A C 1
ATOM 722 O O . ALA A 1 87 ? -8.573 1.816 -3.222 1.00 94.06 87 ALA A O 1
ATOM 723 N N . VAL A 1 88 ? -6.371 1.582 -2.877 1.00 94.75 88 VAL A N 1
ATOM 724 C CA . VAL A 1 88 ? -5.977 2.502 -3.947 1.00 94.75 88 VAL A CA 1
ATOM 725 C C . VAL A 1 88 ? -5.660 1.712 -5.218 1.00 94.75 88 VAL A C 1
ATOM 727 O O . VAL A 1 88 ? -4.761 0.871 -5.212 1.00 94.75 88 VAL A O 1
ATOM 730 N N . PRO A 1 89 ? -6.338 1.979 -6.351 1.00 91.69 89 PRO A N 1
ATOM 731 C CA . PRO A 1 89 ? -5.989 1.363 -7.626 1.00 91.69 89 PRO A CA 1
ATOM 732 C C . PRO A 1 89 ? -4.608 1.810 -8.116 1.00 91.69 89 PRO A C 1
ATOM 734 O O . PRO A 1 89 ? -4.262 2.991 -8.024 1.00 91.69 89 PRO A O 1
ATOM 737 N N . ARG A 1 90 ? -3.862 0.901 -8.759 1.00 90.00 90 ARG A N 1
ATOM 738 C CA . ARG A 1 90 ? -2.497 1.168 -9.263 1.00 90.00 90 ARG A CA 1
ATOM 739 C C . ARG A 1 90 ? -2.408 2.411 -10.143 1.00 90.00 90 ARG A C 1
ATOM 741 O O . ARG A 1 90 ? -1.464 3.184 -10.032 1.00 90.00 90 ARG A O 1
ATOM 748 N N . SER A 1 91 ? -3.409 2.620 -10.998 1.00 88.69 91 SER A N 1
ATOM 749 C CA . SER A 1 91 ? -3.477 3.757 -11.924 1.00 88.69 91 SER A CA 1
ATOM 750 C C . SER A 1 91 ? -3.544 5.115 -11.221 1.00 88.69 91 SER A C 1
ATOM 752 O O . SER A 1 91 ? -3.157 6.124 -11.806 1.00 88.69 91 SER A O 1
ATOM 754 N N . ARG A 1 92 ? -4.014 5.152 -9.968 1.00 91.44 92 ARG A N 1
ATOM 755 C CA . ARG A 1 92 ? -4.145 6.374 -9.166 1.00 91.44 92 ARG A CA 1
ATOM 756 C C . ARG A 1 92 ? -3.129 6.467 -8.034 1.00 91.44 92 ARG A C 1
ATOM 758 O O . ARG A 1 92 ? -3.031 7.528 -7.427 1.00 91.44 92 ARG A O 1
ATOM 765 N N . LEU A 1 93 ? -2.349 5.414 -7.791 1.00 91.75 93 LEU A N 1
ATOM 766 C CA . LEU A 1 93 ? -1.400 5.338 -6.684 1.00 91.75 93 LEU A CA 1
ATOM 767 C C . LEU A 1 93 ? -0.390 6.499 -6.695 1.00 91.75 93 LEU A C 1
ATOM 769 O O . LEU A 1 93 ? -0.283 7.224 -5.712 1.00 91.75 93 LEU A O 1
ATOM 773 N N . ASN A 1 94 ? 0.265 6.756 -7.832 1.00 88.81 94 ASN A N 1
ATOM 774 C CA . ASN A 1 94 ? 1.242 7.851 -7.947 1.00 88.81 94 ASN A CA 1
ATOM 775 C C . ASN A 1 94 ? 0.617 9.237 -7.709 1.00 88.81 94 ASN A C 1
ATOM 777 O O . ASN A 1 94 ? 1.272 10.140 -7.196 1.00 88.81 94 ASN A O 1
ATOM 781 N N . ALA A 1 95 ? -0.648 9.428 -8.099 1.00 89.12 95 ALA A N 1
ATOM 782 C CA . ALA A 1 95 ? -1.359 10.679 -7.849 1.00 89.12 95 ALA A CA 1
ATOM 783 C C . ALA A 1 95 ? -1.737 10.810 -6.366 1.00 89.12 95 ALA A C 1
ATOM 785 O O . ALA A 1 95 ? -1.576 11.877 -5.786 1.00 89.12 95 ALA A O 1
ATOM 786 N N . ALA A 1 96 ? -2.186 9.715 -5.750 1.00 88.56 96 ALA A N 1
ATOM 787 C CA . ALA A 1 96 ? -2.553 9.636 -4.339 1.00 88.56 96 ALA A CA 1
ATOM 788 C C . ALA A 1 96 ? -1.359 9.847 -3.393 1.00 88.56 96 ALA A C 1
ATOM 790 O O . ALA A 1 96 ? -1.532 10.302 -2.266 1.00 88.56 96 ALA A O 1
ATOM 791 N N . ALA A 1 97 ? -0.154 9.533 -3.865 1.00 87.94 97 ALA A N 1
ATOM 792 C CA . ALA A 1 97 ? 1.073 9.564 -3.084 1.00 87.94 97 ALA A CA 1
ATOM 793 C C . ALA A 1 97 ? 2.048 10.671 -3.506 1.00 87.94 97 ALA A C 1
ATOM 795 O O . ALA A 1 97 ? 3.249 10.597 -3.247 1.00 87.94 97 ALA A O 1
ATOM 796 N N . GLN A 1 98 ? 1.553 11.737 -4.137 1.00 89.69 98 GLN A N 1
ATOM 797 C CA . GLN A 1 98 ? 2.375 12.929 -4.325 1.00 89.69 98 GLN A CA 1
ATOM 798 C C . GLN A 1 98 ? 2.852 13.449 -2.966 1.00 89.69 98 GLN A C 1
ATOM 800 O O . GLN A 1 98 ? 2.076 13.508 -2.014 1.00 89.69 98 GLN A O 1
ATOM 805 N N . LYS A 1 99 ? 4.107 13.898 -2.879 1.00 87.31 99 LYS A N 1
ATOM 806 C CA . LYS A 1 99 ? 4.735 14.335 -1.618 1.00 87.31 99 LYS A CA 1
ATOM 807 C C . LYS A 1 99 ? 3.880 15.321 -0.808 1.00 87.31 99 LYS A C 1
ATOM 809 O O . LYS A 1 99 ? 3.757 15.179 0.404 1.00 87.31 99 LYS A O 1
ATOM 814 N N . SER A 1 100 ? 3.257 16.299 -1.466 1.00 88.62 100 SER A N 1
ATOM 815 C CA . SER A 1 100 ? 2.375 17.283 -0.818 1.00 88.62 100 SER A CA 1
ATOM 816 C C . SER A 1 100 ? 1.096 16.664 -0.237 1.00 88.62 100 SER A C 1
ATOM 818 O O . SER A 1 100 ? 0.598 17.138 0.782 1.00 88.62 100 SER A O 1
ATOM 820 N N . ILE A 1 101 ? 0.581 15.603 -0.860 1.00 90.69 101 ILE A N 1
ATOM 821 C CA . ILE A 1 101 ? -0.590 14.845 -0.411 1.00 90.69 101 ILE A CA 1
ATOM 822 C C . ILE A 1 101 ? -0.190 13.892 0.716 1.00 90.69 101 ILE A C 1
ATOM 824 O O . ILE A 1 101 ? -0.858 13.884 1.745 1.00 90.69 101 ILE A O 1
ATOM 828 N N . LEU A 1 102 ? 0.937 13.179 0.589 1.00 90.75 102 LEU A N 1
ATOM 829 C CA . LEU A 1 102 ? 1.458 12.296 1.640 1.00 90.75 102 LEU A CA 1
ATOM 830 C C . LEU A 1 102 ? 1.696 13.034 2.957 1.00 90.75 102 LEU A C 1
ATOM 832 O O . LEU A 1 102 ? 1.384 12.502 4.016 1.00 90.75 102 LEU A O 1
ATOM 836 N N . LEU A 1 103 ? 2.196 14.273 2.917 1.00 90.75 103 LEU A N 1
ATOM 837 C CA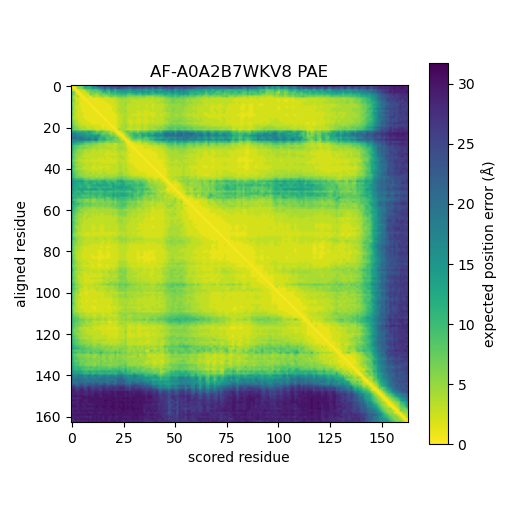 . LEU A 1 103 ? 2.365 15.080 4.130 1.00 90.75 103 LEU A CA 1
ATOM 838 C C . LEU A 1 103 ? 1.031 15.344 4.839 1.00 90.75 103 LEU A C 1
ATOM 840 O O . LEU A 1 103 ? 0.951 15.216 6.060 1.00 90.75 103 LEU A O 1
ATOM 844 N N . LYS A 1 104 ? -0.025 15.667 4.084 1.00 93.38 104 LYS A N 1
ATOM 845 C CA . LYS A 1 104 ? -1.367 15.870 4.647 1.00 93.38 104 LYS A CA 1
ATOM 846 C C . LYS A 1 104 ? -1.963 14.564 5.156 1.00 93.38 104 LYS A C 1
ATOM 848 O O . LYS A 1 104 ? -2.478 14.524 6.268 1.00 93.38 104 LYS A O 1
ATOM 853 N N . LEU A 1 105 ? -1.834 13.493 4.376 1.00 93.62 105 LEU A N 1
ATOM 854 C CA . LEU A 1 105 ? -2.294 12.162 4.754 1.00 93.62 105 LEU A CA 1
ATOM 855 C C . LEU A 1 105 ? -1.590 11.642 5.997 1.00 93.62 105 LEU A C 1
ATOM 857 O O . LEU A 1 105 ? -2.224 11.002 6.821 1.00 93.62 105 LEU A O 1
ATOM 861 N N . ARG A 1 106 ? -0.306 11.948 6.182 1.00 93.69 106 ARG A N 1
ATOM 862 C CA . ARG A 1 106 ? 0.424 11.597 7.401 1.00 93.69 106 ARG A CA 1
ATOM 863 C C . ARG A 1 106 ? -0.174 12.281 8.626 1.00 93.69 106 ARG A C 1
ATOM 865 O O . ARG A 1 106 ? -0.312 11.638 9.662 1.00 93.69 106 ARG A O 1
ATOM 872 N N . SER A 1 107 ? -0.521 13.563 8.521 1.00 93.50 107 SER A N 1
ATOM 873 C CA . SER A 1 107 ? -1.189 14.284 9.610 1.00 93.50 107 SER A CA 1
ATOM 874 C C . SER A 1 107 ? -2.580 13.716 9.886 1.00 93.50 107 SER A C 1
ATOM 876 O O . SER A 1 107 ? -2.883 13.415 11.036 1.00 93.50 107 SER A O 1
ATOM 878 N N . TRP A 1 108 ? -3.380 13.494 8.838 1.00 94.88 108 TRP A N 1
ATOM 879 C CA . TRP A 1 108 ? -4.701 12.868 8.950 1.00 94.88 108 TRP A CA 1
ATOM 880 C C . TRP A 1 108 ? -4.626 11.472 9.585 1.00 94.88 108 TRP A C 1
ATOM 882 O O . TRP A 1 108 ? -5.386 11.162 10.502 1.00 94.88 108 TRP A O 1
ATOM 892 N N . TRP A 1 109 ? -3.659 10.653 9.170 1.00 94.88 109 TRP A N 1
ATOM 893 C CA . TRP A 1 109 ? -3.459 9.305 9.694 1.00 94.88 109 TRP A CA 1
ATOM 894 C C . TRP A 1 109 ? -3.159 9.309 11.194 1.00 94.88 109 TRP A C 1
ATOM 896 O O . TRP A 1 109 ? -3.746 8.538 11.948 1.00 94.88 109 TRP A O 1
ATOM 906 N N . LYS A 1 110 ? -2.294 10.224 11.647 1.00 92.88 110 LYS A N 1
ATOM 907 C CA . LYS A 1 110 ? -1.968 10.383 13.072 1.00 92.88 110 LYS A CA 1
ATOM 908 C C . LYS A 1 110 ? -3.161 10.825 13.922 1.00 92.88 110 LYS A C 1
ATOM 910 O O . LYS A 1 110 ? -3.177 10.534 15.111 1.00 92.88 110 LYS A O 1
ATOM 915 N N . SER A 1 111 ? -4.126 11.535 13.336 1.00 92.69 111 SER A N 1
ATOM 916 C CA . SER A 1 111 ? -5.366 11.930 14.017 1.00 92.69 111 SER A CA 1
ATOM 917 C C . SER A 1 111 ? -6.495 10.901 13.902 1.00 92.69 111 SER A C 1
ATOM 919 O O . SER A 1 111 ? -7.528 11.066 14.544 1.00 92.69 111 SER A O 1
ATOM 921 N N . THR A 1 112 ? -6.333 9.862 13.080 1.00 92.38 112 THR A N 1
ATOM 922 C CA . THR A 1 112 ? -7.376 8.863 12.823 1.00 92.38 112 THR A CA 1
ATOM 923 C C . THR A 1 112 ? -7.275 7.715 13.823 1.00 92.38 112 THR A C 1
ATOM 925 O O . THR A 1 112 ? -6.184 7.223 14.104 1.00 92.38 112 THR A O 1
ATOM 928 N N . SER A 1 113 ? -8.416 7.262 14.350 1.00 90.00 113 SER A N 1
ATOM 929 C CA . SER A 1 113 ? -8.464 6.083 15.220 1.00 90.00 113 SER A CA 1
ATOM 930 C C . SER A 1 113 ? -8.141 4.819 14.418 1.00 90.00 113 SER A C 1
ATOM 932 O O . SER A 1 113 ? -8.811 4.515 13.430 1.00 90.00 113 SER A O 1
ATOM 934 N N . GLN A 1 114 ? -7.096 4.104 14.832 1.00 88.81 114 GLN A N 1
ATOM 935 C CA . GLN A 1 114 ? -6.593 2.909 14.155 1.00 88.81 114 GLN A CA 1
ATOM 936 C C . GLN A 1 114 ? -7.242 1.653 14.758 1.00 88.81 114 GLN A C 1
ATOM 938 O O . GLN A 1 114 ? -7.072 1.401 15.955 1.00 88.81 114 GLN A O 1
ATOM 943 N N . PRO A 1 115 ? -8.002 0.866 13.974 1.00 90.19 115 PRO A N 1
ATOM 944 C CA . PRO A 1 115 ? -8.634 -0.349 14.474 1.00 90.19 115 PRO A CA 1
ATOM 945 C C . PRO A 1 115 ? -7.588 -1.440 14.714 1.00 90.19 115 PRO A C 1
ATOM 947 O O . PRO A 1 115 ? -6.699 -1.654 13.889 1.00 90.19 115 PRO A O 1
ATOM 950 N N . ARG A 1 116 ? -7.733 -2.199 15.806 1.00 90.06 116 ARG A N 1
ATOM 951 C CA . ARG A 1 116 ? -6.769 -3.256 16.178 1.00 90.06 116 ARG A CA 1
ATOM 952 C C . ARG A 1 116 ? -6.651 -4.356 15.119 1.00 90.06 116 ARG A C 1
ATOM 954 O O . ARG A 1 116 ? -5.567 -4.904 14.928 1.00 90.06 116 ARG A O 1
ATOM 961 N N . GLY A 1 117 ? -7.740 -4.650 14.406 1.00 90.81 117 GLY A N 1
ATOM 962 C CA . GLY A 1 117 ? -7.742 -5.628 13.317 1.00 90.81 117 GLY A CA 1
ATOM 963 C C . GLY A 1 117 ? -6.794 -5.257 12.177 1.00 90.81 117 GLY A C 1
ATOM 964 O O . GLY A 1 117 ? -6.133 -6.137 11.628 1.00 90.81 117 GLY A O 1
ATOM 965 N N . LEU A 1 118 ? -6.637 -3.961 11.874 1.00 92.12 118 LEU A N 1
ATOM 966 C CA . LEU A 1 118 ? -5.673 -3.509 10.869 1.00 92.12 118 LEU A CA 1
ATOM 967 C C . LEU A 1 118 ? -4.240 -3.806 11.316 1.00 92.12 118 LEU A C 1
ATOM 969 O O . LEU A 1 118 ? -3.464 -4.344 10.531 1.00 92.12 118 LEU A O 1
ATOM 973 N N . THR A 1 119 ? -3.903 -3.528 12.575 1.00 91.50 119 THR A N 1
ATOM 974 C CA . THR A 1 119 ? -2.579 -3.833 13.133 1.00 91.50 119 THR A CA 1
ATOM 975 C C . THR A 1 119 ? -2.264 -5.329 13.050 1.00 91.50 119 THR A C 1
ATOM 977 O O . THR A 1 119 ? -1.158 -5.711 12.666 1.00 91.50 119 THR A O 1
ATOM 980 N N . LEU A 1 120 ? -3.241 -6.194 13.351 1.00 90.94 120 LEU A N 1
ATOM 981 C CA . LEU A 1 120 ? -3.083 -7.650 13.242 1.00 90.94 120 LEU A CA 1
ATOM 982 C C . LEU A 1 120 ? -2.864 -8.100 11.793 1.00 90.94 120 LEU A C 1
ATOM 984 O O . LEU A 1 120 ? -1.960 -8.888 11.523 1.00 90.94 120 LEU A O 1
ATOM 988 N N . VAL A 1 121 ? -3.653 -7.574 10.854 1.00 91.88 121 VAL A N 1
ATOM 989 C CA . VAL A 1 121 ? -3.500 -7.860 9.419 1.00 91.88 121 VAL A CA 1
ATOM 990 C C . VAL A 1 121 ? -2.132 -7.424 8.918 1.00 91.88 121 VAL A C 1
ATOM 992 O O . VAL A 1 121 ? -1.467 -8.172 8.204 1.00 91.88 121 VAL A O 1
ATOM 995 N N . VAL A 1 122 ? -1.699 -6.227 9.303 1.00 91.81 122 VAL A N 1
ATOM 996 C CA . VAL A 1 122 ? -0.403 -5.669 8.919 1.00 91.81 122 VAL A CA 1
ATOM 997 C C . VAL A 1 122 ? 0.720 -6.541 9.443 1.00 91.81 122 VAL A C 1
ATOM 999 O O . VAL A 1 122 ? 1.601 -6.896 8.669 1.00 91.81 122 VAL A O 1
ATOM 1002 N N . LYS A 1 123 ? 0.659 -6.952 10.713 1.00 89.69 123 LYS A N 1
ATOM 1003 C CA . LYS A 1 123 ? 1.625 -7.888 11.284 1.00 89.69 123 LYS A CA 1
ATOM 1004 C C . LYS A 1 123 ? 1.686 -9.175 10.458 1.00 89.69 123 LYS A C 1
ATOM 1006 O O . LYS A 1 123 ? 2.748 -9.522 9.952 1.00 89.69 123 LYS A O 1
ATOM 1011 N N . ASN A 1 124 ? 0.540 -9.814 10.230 1.00 88.38 124 ASN A N 1
ATOM 1012 C CA . ASN A 1 124 ? 0.463 -11.075 9.493 1.00 88.38 124 ASN A CA 1
ATOM 1013 C C . ASN A 1 124 ? 1.008 -10.949 8.064 1.00 88.38 124 ASN A C 1
ATOM 1015 O O . ASN A 1 124 ? 1.811 -11.773 7.636 1.00 88.38 124 ASN A O 1
ATOM 1019 N N . LEU A 1 125 ? 0.605 -9.916 7.320 1.00 89.50 125 LEU A N 1
ATOM 1020 C CA . LEU A 1 125 ? 1.043 -9.718 5.939 1.00 89.50 125 LEU A CA 1
ATOM 1021 C C . LEU A 1 125 ? 2.510 -9.301 5.848 1.00 89.50 125 LEU A C 1
ATOM 1023 O O . LEU A 1 125 ? 3.260 -9.864 5.049 1.00 89.50 125 LEU A O 1
ATOM 1027 N N . CYS A 1 126 ? 2.929 -8.311 6.637 1.00 86.81 126 CYS A N 1
ATOM 1028 C CA . CYS A 1 126 ? 4.278 -7.768 6.559 1.00 86.81 126 CYS A CA 1
ATOM 1029 C C . CYS A 1 126 ? 5.330 -8.759 7.066 1.00 86.81 126 CYS A C 1
ATOM 1031 O O . CYS A 1 126 ? 6.387 -8.849 6.438 1.00 86.81 126 CYS A O 1
ATOM 1033 N N . GLU A 1 127 ? 5.040 -9.528 8.122 1.00 84.44 127 GLU A N 1
ATOM 1034 C CA . GLU A 1 127 ? 5.928 -10.588 8.616 1.00 84.44 127 GLU A CA 1
ATOM 1035 C C . GLU A 1 127 ? 5.986 -11.758 7.625 1.00 84.44 127 GLU A C 1
ATOM 1037 O O . GLU A 1 127 ? 7.073 -12.104 7.157 1.00 84.44 127 GLU A O 1
ATOM 1042 N N . ALA A 1 128 ? 4.834 -12.309 7.214 1.00 85.94 128 ALA A N 1
ATOM 1043 C CA . ALA A 1 128 ? 4.790 -13.478 6.326 1.00 85.94 128 ALA A CA 1
ATOM 1044 C C . ALA A 1 128 ? 5.449 -13.233 4.960 1.00 85.94 128 ALA A C 1
ATOM 1046 O O . ALA A 1 128 ? 5.920 -14.167 4.312 1.00 85.94 128 ALA A O 1
ATOM 1047 N N . LYS A 1 129 ? 5.462 -11.980 4.498 1.00 86.25 129 LYS A N 1
ATOM 1048 C CA . LYS A 1 129 ? 6.017 -11.593 3.195 1.00 86.25 129 LYS A CA 1
ATOM 1049 C C . LYS A 1 129 ? 7.350 -10.858 3.291 1.00 86.25 129 LYS A C 1
ATOM 1051 O O . LYS A 1 129 ? 7.894 -10.488 2.250 1.00 86.25 129 LYS A O 1
ATOM 1056 N N . SER A 1 130 ? 7.862 -10.652 4.507 1.00 88.19 130 SER A N 1
ATOM 1057 C CA . SER A 1 130 ? 9.118 -9.944 4.779 1.00 88.19 130 SER A CA 1
ATOM 1058 C C . SER A 1 130 ? 9.197 -8.591 4.054 1.00 88.19 130 SER A C 1
ATOM 1060 O O . SER A 1 130 ? 10.172 -8.283 3.367 1.00 88.19 130 SER A O 1
ATOM 1062 N N . ILE A 1 131 ? 8.142 -7.779 4.189 1.00 88.50 131 ILE A N 1
ATOM 1063 C CA . ILE A 1 131 ? 8.004 -6.502 3.466 1.00 88.50 131 ILE A CA 1
ATOM 1064 C C . ILE A 1 131 ? 9.104 -5.510 3.848 1.00 88.50 131 ILE A C 1
ATOM 1066 O O . ILE A 1 131 ? 9.664 -4.847 2.980 1.00 88.50 131 ILE A O 1
ATOM 1070 N N . GLU A 1 132 ? 9.440 -5.417 5.131 1.00 87.19 132 GLU A N 1
ATOM 1071 C CA . GLU A 1 132 ? 10.436 -4.463 5.621 1.00 87.19 132 GLU A CA 1
ATOM 1072 C C . GLU A 1 132 ? 11.840 -4.695 5.019 1.00 87.19 132 GLU A C 1
ATOM 1074 O O . GLU A 1 132 ? 12.424 -3.732 4.505 1.00 87.19 132 GLU A O 1
ATOM 1079 N N . PRO A 1 133 ? 12.367 -5.936 4.960 1.00 86.31 133 PRO A N 1
ATOM 1080 C CA . PRO A 1 133 ? 13.577 -6.241 4.198 1.00 86.31 133 PRO A CA 1
ATOM 1081 C C . PRO A 1 133 ? 13.505 -5.853 2.717 1.00 86.31 133 PRO A C 1
ATOM 1083 O O . PRO A 1 133 ? 14.473 -5.305 2.190 1.00 86.31 133 PRO A O 1
ATOM 1086 N N . LEU A 1 134 ? 12.373 -6.092 2.044 1.00 84.56 134 LEU A N 1
ATOM 1087 C CA . LEU A 1 134 ? 12.204 -5.763 0.621 1.00 84.56 134 LEU A CA 1
ATOM 1088 C C . LEU A 1 134 ? 12.263 -4.253 0.376 1.00 84.56 134 LEU A C 1
ATOM 1090 O O . LEU A 1 134 ? 13.015 -3.791 -0.480 1.00 84.56 134 LEU A O 1
ATOM 1094 N N . VAL A 1 135 ? 11.523 -3.477 1.171 1.00 85.62 135 VAL A N 1
ATOM 1095 C CA . VAL A 1 135 ? 11.517 -2.007 1.103 1.00 85.62 135 VAL A CA 1
ATOM 1096 C C . VAL A 1 135 ? 12.909 -1.445 1.421 1.00 85.62 135 VAL A C 1
ATOM 1098 O O . VAL A 1 135 ? 13.387 -0.522 0.756 1.00 85.62 135 VAL A O 1
ATOM 1101 N N . SER A 1 136 ? 13.595 -2.028 2.406 1.00 83.81 136 SER A N 1
ATOM 1102 C CA . SER A 1 136 ? 14.949 -1.621 2.791 1.00 83.81 136 SER A CA 1
ATOM 1103 C C . SER A 1 136 ? 15.969 -1.909 1.688 1.00 83.81 136 SER A C 1
ATOM 1105 O O . SER A 1 136 ? 16.73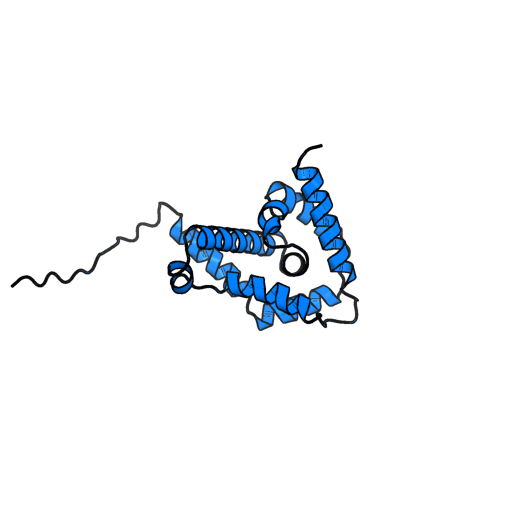2 -1.020 1.310 1.00 83.81 136 SER A O 1
ATOM 1107 N N . SER A 1 137 ? 15.954 -3.121 1.126 1.00 82.00 137 SER A N 1
ATOM 1108 C CA . SER A 1 137 ? 16.826 -3.531 0.019 1.00 82.00 137 SER A CA 1
ATOM 1109 C C . SER A 1 137 ? 16.648 -2.627 -1.199 1.00 82.00 137 SER A C 1
ATOM 1111 O O . SER A 1 137 ? 17.626 -2.124 -1.756 1.00 82.00 137 SER A O 1
ATOM 1113 N N . TYR A 1 138 ? 15.395 -2.328 -1.543 1.00 78.75 138 TYR A N 1
ATOM 1114 C CA . TYR A 1 138 ? 15.063 -1.429 -2.634 1.00 78.75 138 TYR A CA 1
ATOM 1115 C C . TYR A 1 138 ? 15.683 -0.040 -2.428 1.00 78.75 138 TYR A C 1
ATOM 1117 O O . TYR A 1 138 ? 16.400 0.465 -3.292 1.00 78.75 138 TYR A O 1
ATOM 1125 N N . ARG A 1 139 ? 15.527 0.552 -1.238 1.00 73.25 139 ARG A N 1
ATOM 1126 C CA . ARG A 1 139 ? 16.141 1.848 -0.906 1.00 73.25 139 ARG A CA 1
ATOM 1127 C C . ARG A 1 139 ? 17.666 1.843 -1.066 1.00 73.25 139 ARG A C 1
ATOM 1129 O O . ARG A 1 139 ? 18.231 2.860 -1.469 1.00 73.25 139 ARG A O 1
ATOM 1136 N N . HIS A 1 140 ? 18.330 0.741 -0.723 1.00 70.06 140 HIS A N 1
ATOM 1137 C CA . HIS A 1 140 ? 19.778 0.613 -0.877 1.00 70.06 140 HIS A CA 1
ATOM 1138 C C . HIS A 1 140 ? 20.198 0.567 -2.349 1.00 70.06 140 HIS A C 1
ATOM 1140 O O . HIS A 1 140 ? 21.072 1.344 -2.728 1.00 70.06 140 HIS A O 1
ATOM 1146 N N . SER A 1 141 ? 19.528 -0.243 -3.175 1.00 65.06 141 SER A N 1
ATOM 1147 C CA . SER A 1 141 ? 19.805 -0.334 -4.618 1.00 65.06 141 SER A CA 1
ATOM 1148 C C . SER A 1 141 ? 19.662 1.025 -5.328 1.00 65.06 141 SER A C 1
ATOM 1150 O O . SER A 1 141 ? 20.540 1.445 -6.087 1.00 65.06 141 SER A O 1
ATOM 1152 N N . TRP A 1 142 ? 18.618 1.793 -4.991 1.00 56.28 142 TRP A N 1
ATOM 1153 C CA . TRP A 1 142 ? 18.383 3.118 -5.581 1.00 56.28 142 TRP A CA 1
ATOM 1154 C C . TRP A 1 142 ? 19.421 4.166 -5.188 1.00 56.28 142 TRP A C 1
ATOM 1156 O O . TRP A 1 142 ? 19.814 4.982 -6.023 1.00 56.28 142 TRP A O 1
ATOM 1166 N N . LYS A 1 143 ? 19.904 4.140 -3.942 1.00 54.47 143 LYS A N 1
ATOM 1167 C CA . LYS A 1 143 ? 20.989 5.034 -3.514 1.00 54.47 143 LYS A CA 1
ATOM 1168 C C . LYS A 1 143 ? 22.295 4.730 -4.247 1.00 54.47 143 LYS A C 1
ATOM 1170 O O . LYS A 1 143 ? 22.975 5.662 -4.657 1.00 54.47 143 LYS A O 1
ATOM 1175 N N . THR A 1 144 ? 22.611 3.455 -4.472 1.00 53.88 144 THR A N 1
ATOM 1176 C CA . THR A 1 144 ? 23.827 3.056 -5.198 1.00 53.88 144 THR A CA 1
ATOM 1177 C C . THR A 1 144 ? 23.760 3.335 -6.700 1.00 53.88 144 THR A C 1
ATOM 1179 O O . THR A 1 144 ? 24.787 3.611 -7.306 1.00 53.88 144 THR A O 1
ATOM 1182 N N . ALA A 1 145 ? 22.569 3.316 -7.307 1.00 52.06 145 ALA A N 1
ATOM 1183 C CA . ALA A 1 145 ? 22.403 3.568 -8.740 1.00 52.06 145 ALA A CA 1
ATOM 1184 C C . ALA A 1 145 ? 22.405 5.064 -9.127 1.00 52.06 145 ALA A C 1
ATOM 1186 O O . ALA A 1 145 ? 22.597 5.379 -10.301 1.00 52.06 145 ALA A O 1
ATOM 1187 N N . PHE A 1 146 ? 22.184 5.985 -8.175 1.00 40.88 146 PHE A N 1
ATOM 1188 C CA . PHE A 1 146 ? 21.984 7.418 -8.459 1.00 40.88 146 PHE A CA 1
ATOM 1189 C C . PHE A 1 146 ? 22.835 8.397 -7.625 1.00 40.88 146 PHE A C 1
ATOM 1191 O O . PHE A 1 146 ? 22.670 9.606 -7.789 1.00 40.88 146 PHE A O 1
ATOM 1198 N N . GLU A 1 147 ? 23.772 7.943 -6.784 1.00 32.16 147 GLU A N 1
ATOM 1199 C CA . GLU A 1 147 ? 24.835 8.822 -6.264 1.00 32.16 147 GLU A CA 1
ATOM 1200 C C . GLU A 1 147 ? 25.962 8.984 -7.307 1.00 32.16 147 GLU A C 1
ATOM 1202 O O . GLU A 1 147 ? 26.674 8.016 -7.578 1.00 32.16 147 GLU A O 1
ATOM 1207 N N . PRO A 1 148 ? 26.223 10.193 -7.848 1.00 42.72 148 PRO A N 1
ATOM 1208 C CA . PRO A 1 148 ? 27.305 10.420 -8.807 1.00 42.72 148 PRO A CA 1
ATOM 1209 C C . PRO A 1 148 ? 28.699 10.487 -8.153 1.00 42.72 148 PRO A C 1
ATOM 1211 O O . PRO A 1 148 ? 29.604 11.084 -8.723 1.00 42.72 148 PRO A O 1
ATOM 1214 N N . ASN A 1 149 ? 28.891 9.903 -6.964 1.00 43.50 149 ASN A N 1
ATOM 1215 C CA . ASN A 1 149 ? 30.158 9.988 -6.229 1.00 43.50 149 ASN A CA 1
ATOM 1216 C C . ASN A 1 149 ? 30.577 8.721 -5.464 1.00 43.50 149 ASN A C 1
ATOM 1218 O O . ASN A 1 149 ? 31.451 8.797 -4.603 1.00 43.50 149 ASN A O 1
ATOM 1222 N N . SER A 1 150 ? 30.047 7.543 -5.807 1.00 39.41 150 SER A N 1
ATOM 1223 C CA . SER A 1 150 ? 30.754 6.301 -5.472 1.00 39.41 150 SER A CA 1
ATOM 1224 C C . SER A 1 150 ? 31.579 5.862 -6.679 1.00 39.41 150 SER A C 1
ATOM 1226 O O . SER A 1 150 ? 31.114 5.207 -7.607 1.00 39.41 150 SER A O 1
ATOM 1228 N N . ILE A 1 151 ? 32.838 6.296 -6.690 1.00 47.75 151 ILE A N 1
ATOM 1229 C CA . ILE A 1 151 ? 33.862 5.723 -7.556 1.00 47.75 151 ILE A CA 1
ATOM 1230 C C . ILE A 1 151 ? 34.025 4.263 -7.121 1.00 47.75 151 ILE A C 1
ATOM 1232 O O . ILE A 1 151 ? 34.753 3.959 -6.180 1.00 47.75 151 ILE A O 1
ATOM 1236 N N . GLN A 1 152 ? 33.339 3.352 -7.801 1.00 43.25 152 GLN A N 1
ATOM 1237 C CA . GLN A 1 152 ? 33.857 2.007 -8.001 1.00 43.25 152 GLN A CA 1
ATOM 1238 C C . GLN A 1 152 ? 34.329 1.929 -9.454 1.00 43.25 152 GLN A C 1
ATOM 1240 O O . GLN A 1 152 ? 33.522 2.149 -10.362 1.00 43.25 152 GLN A O 1
ATOM 1245 N N . PRO A 1 153 ? 35.628 1.684 -9.708 1.00 38.41 153 PRO A N 1
ATOM 1246 C CA . PRO A 1 153 ? 36.115 1.555 -11.067 1.00 38.41 153 PRO A CA 1
ATOM 1247 C C . PRO A 1 153 ? 35.471 0.320 -11.698 1.00 38.41 153 PRO A C 1
ATOM 1249 O O . PRO A 1 153 ? 35.738 -0.815 -11.303 1.00 38.41 153 PRO A O 1
ATOM 1252 N N . TRP A 1 154 ? 34.623 0.553 -12.699 1.00 38.41 154 TRP A N 1
ATOM 1253 C CA . TRP A 1 154 ? 34.225 -0.474 -13.650 1.00 38.41 154 TRP A CA 1
ATOM 1254 C C . TRP A 1 154 ? 35.493 -1.029 -14.303 1.00 38.41 154 TRP A C 1
ATOM 1256 O O . TRP A 1 154 ? 36.141 -0.352 -15.098 1.00 38.41 154 TRP A O 1
ATOM 1266 N N . THR A 1 155 ? 35.851 -2.263 -13.961 1.00 39.69 155 THR A N 1
ATOM 1267 C CA . THR A 1 155 ? 36.823 -3.057 -14.714 1.00 39.69 155 THR A CA 1
ATOM 1268 C C . THR A 1 155 ? 36.038 -4.002 -15.619 1.00 39.69 155 THR A C 1
ATOM 1270 O O . THR A 1 155 ? 35.469 -4.984 -15.143 1.00 39.69 155 THR A O 1
ATOM 1273 N N . PRO A 1 156 ? 35.944 -3.727 -16.931 1.00 38.22 156 PRO A N 1
ATOM 1274 C CA . PRO A 1 156 ? 35.413 -4.704 -17.861 1.00 38.22 156 PRO A CA 1
ATOM 1275 C C . PRO A 1 156 ? 36.465 -5.802 -18.051 1.00 38.22 156 PRO A C 1
ATOM 1277 O O . PRO A 1 156 ? 37.457 -5.619 -18.754 1.00 38.22 156 PRO A O 1
ATOM 1280 N N . HIS A 1 157 ? 36.256 -6.954 -17.415 1.00 38.12 157 HIS A N 1
ATOM 1281 C CA . HIS A 1 157 ? 37.033 -8.161 -17.682 1.00 38.12 157 HIS A CA 1
ATOM 1282 C C . HIS A 1 157 ? 36.578 -8.754 -19.028 1.00 38.12 157 HIS A C 1
ATOM 1284 O O . HIS A 1 157 ? 35.747 -9.655 -19.090 1.00 38.12 157 HIS A O 1
ATOM 1290 N N . TRP A 1 158 ? 37.108 -8.221 -20.129 1.00 39.12 158 TRP A N 1
ATOM 1291 C CA . TRP A 1 158 ? 37.127 -8.922 -21.412 1.00 39.12 158 TRP A CA 1
ATOM 1292 C C . TRP A 1 158 ? 38.417 -9.743 -21.493 1.00 39.12 158 TRP A C 1
ATOM 1294 O O . TRP A 1 158 ? 39.498 -9.154 -21.447 1.00 39.12 158 TRP A O 1
ATOM 1304 N N . PRO A 1 159 ? 38.369 -11.077 -21.648 1.00 40.78 159 PRO A N 1
ATOM 1305 C CA . PRO A 1 159 ? 39.542 -11.808 -22.090 1.00 40.78 159 PRO A CA 1
ATOM 1306 C C . PRO A 1 159 ? 39.722 -11.560 -23.593 1.00 40.78 159 PRO A C 1
ATOM 1308 O O . PRO A 1 159 ? 39.064 -12.177 -24.430 1.00 40.78 159 PRO A O 1
ATOM 1311 N N . LEU A 1 160 ? 40.626 -10.641 -23.937 1.00 38.03 160 LEU A N 1
ATOM 1312 C CA . LEU A 1 160 ? 41.234 -10.584 -25.265 1.00 38.03 160 LEU A CA 1
ATOM 1313 C C . LEU A 1 160 ? 42.035 -11.873 -25.467 1.00 38.03 160 LEU A C 1
ATOM 1315 O O . LEU A 1 160 ? 43.153 -12.007 -24.982 1.00 38.03 160 LEU A O 1
ATOM 1319 N N . SER A 1 161 ? 41.448 -12.832 -26.174 1.00 43.34 161 SER A N 1
ATOM 1320 C CA . SER A 1 161 ? 42.195 -13.905 -26.826 1.00 43.34 161 SER A CA 1
ATOM 1321 C C . SER A 1 161 ? 42.273 -13.567 -28.311 1.00 43.34 161 SER A C 1
ATOM 1323 O O . SER A 1 161 ? 41.377 -13.919 -29.073 1.00 43.34 161 SER A O 1
ATOM 1325 N N . PHE A 1 162 ? 43.324 -12.850 -28.707 1.00 41.53 162 PHE A N 1
ATOM 1326 C CA . PHE A 1 162 ? 43.773 -12.811 -30.098 1.00 41.53 162 PHE A CA 1
ATOM 1327 C C . PHE A 1 162 ? 44.921 -13.814 -30.245 1.00 41.53 162 PHE A C 1
ATOM 1329 O O . PHE A 1 162 ? 45.893 -13.760 -29.491 1.00 41.53 162 PHE A O 1
ATOM 1336 N N . ARG A 1 163 ? 44.752 -14.755 -31.176 1.00 51.78 163 ARG A N 1
ATOM 1337 C CA . ARG A 1 163 ? 45.844 -15.494 -31.817 1.00 51.78 163 ARG A CA 1
ATOM 1338 C C . ARG A 1 163 ? 46.366 -14.679 -32.989 1.00 51.78 163 ARG A C 1
ATOM 1340 O O . ARG A 1 163 ? 45.531 -13.973 -33.599 1.00 51.78 163 ARG A O 1
#

Foldseek 3Di:
DDPLVVLLVVLVVLLVVLQVVFAQPAQDDDPVLVVLLVVLLCLLPDDPVNLVPDDPVVSVLSVLSLVQLLCCCVVQNQLSSSSCSRRPDSVCSNVCRDPVSSVVVSVVVVVDDGRNSSVSNSCVVCVVSVVVVSSVVVVVVVVVVPDPPPDDDDDPPDPPDDD

Sequence (163 aa):
MSKNSDTYHWVTEVLERAIKLFNNDSSELLSFQIDAFNSYYDILREDEMSLAKRPKQRRNERQRVCDTLTDIFVNMGAEPFVLFTLAVPRSRLNAAAQKSILLKLRSWWKSTSQPRGLTLVVKNLCEAKSIEPLVSSYRHSWKTAFEPNSIQPWTPHWPLSFR